Protein AF-A0A1T5AVV0-F1 (afdb_monomer_lite)

Organism: NCBI:txid241145

Secondary structure (DSSP, 8-state):
-----PPPPHHHHHHHHHHHHHHHHHHHHTT-HHHHHHHHHHHHHHHHHHHHHHHHH--

pLDDT: mean 88.28, std 12.12, range [49.81, 96.62]

Radius of gyration: 14.34 Å; chains: 1; bounding box: 33×31×36 Å

Structure (mmCIF, N/CA/C/O backbone):
data_AF-A0A1T5AVV0-F1
#
_entry.id   AF-A0A1T5AVV0-F1
#
loop_
_atom_site.group_PDB
_atom_site.id
_atom_site.type_symbol
_atom_site.label_atom_id
_atom_site.label_alt_id
_atom_site.label_comp_id
_atom_site.label_asym_id
_atom_site.label_entity_id
_atom_site.label_seq_id
_atom_site.pdbx_PDB_ins_code
_atom_site.Cartn_x
_atom_site.Cartn_y
_atom_site.Cartn_z
_atom_site.occupancy
_atom_site.B_iso_or_equiv
_atom_site.auth_seq_id
_atom_site.auth_comp_id
_atom_site.auth_asym_id
_atom_site.auth_atom_id
_atom_site.pdbx_PDB_model_num
ATOM 1 N N . MET A 1 1 ? -17.074 -24.287 4.398 1.00 49.81 1 MET A N 1
ATOM 2 C CA . MET A 1 1 ? -17.979 -23.617 5.358 1.00 49.81 1 MET A CA 1
ATOM 3 C C . MET A 1 1 ? -17.850 -22.103 5.173 1.00 49.81 1 MET A C 1
ATOM 5 O O . MET A 1 1 ? -17.060 -21.465 5.850 1.00 49.81 1 MET A O 1
ATOM 9 N N . PHE A 1 2 ? -18.531 -21.543 4.164 1.00 60.88 2 PHE A N 1
ATOM 10 C CA . PHE A 1 2 ? -18.462 -20.120 3.790 1.00 60.88 2 PHE A CA 1
ATOM 11 C C . PHE A 1 2 ? -19.635 -19.376 4.436 1.00 60.88 2 PHE A C 1
ATOM 13 O O . PHE A 1 2 ? -20.711 -19.282 3.858 1.00 60.88 2 PHE A O 1
ATOM 20 N N . GLY A 1 3 ? -19.440 -18.917 5.672 1.00 65.56 3 GLY A N 1
ATOM 21 C CA . GLY A 1 3 ? -20.504 -18.326 6.490 1.00 65.56 3 GLY A CA 1
ATOM 22 C C . GLY A 1 3 ? -20.171 -16.969 7.105 1.00 65.56 3 GLY A C 1
ATOM 23 O O . GLY A 1 3 ? -20.751 -16.629 8.126 1.00 65.56 3 GLY A O 1
ATOM 24 N N . LEU A 1 4 ? -19.225 -16.200 6.554 1.00 61.44 4 LEU A N 1
ATOM 25 C CA . LEU A 1 4 ? -18.773 -14.945 7.172 1.00 61.44 4 LEU A CA 1
ATOM 26 C C . LEU A 1 4 ? -18.546 -13.827 6.147 1.00 61.44 4 LEU A C 1
ATOM 28 O O . LEU A 1 4 ? -17.485 -13.211 6.112 1.00 61.44 4 LEU A O 1
ATOM 32 N N . PHE A 1 5 ? -19.561 -13.495 5.345 1.00 62.59 5 PHE A N 1
ATOM 33 C CA . PHE A 1 5 ? -19.599 -12.192 4.666 1.00 62.59 5 PHE A CA 1
ATOM 34 C C . PHE A 1 5 ? -19.913 -11.081 5.684 1.00 62.59 5 PHE A C 1
ATOM 36 O O . PHE A 1 5 ? -20.929 -10.393 5.599 1.00 62.59 5 PHE A O 1
ATOM 43 N N . LYS A 1 6 ? -19.031 -10.892 6.673 1.00 62.59 6 LYS A N 1
ATOM 44 C CA . LYS A 1 6 ? -18.944 -9.607 7.366 1.00 62.59 6 LYS A CA 1
ATOM 45 C C . LYS A 1 6 ? -18.464 -8.603 6.321 1.00 62.59 6 LYS A C 1
ATOM 47 O O . LYS A 1 6 ? -17.509 -8.871 5.591 1.00 62.59 6 LYS A O 1
ATOM 52 N N . LYS A 1 7 ? -19.165 -7.473 6.184 1.00 65.25 7 LYS A N 1
ATOM 53 C CA . LYS A 1 7 ? -18.679 -6.368 5.348 1.00 65.25 7 LYS A CA 1
ATOM 54 C C . LYS A 1 7 ? -17.262 -6.061 5.816 1.00 65.25 7 LYS A C 1
ATOM 56 O O . LYS A 1 7 ? -17.087 -5.779 6.998 1.00 65.25 7 LYS A O 1
ATOM 61 N N . LYS A 1 8 ? -16.287 -6.140 4.903 1.00 66.62 8 LYS A N 1
ATOM 62 C CA . LYS A 1 8 ? -14.903 -5.810 5.242 1.00 66.62 8 LYS A CA 1
ATOM 63 C C . LYS A 1 8 ? -14.873 -4.449 5.915 1.00 66.62 8 LYS A C 1
ATOM 65 O O . LYS A 1 8 ? -15.466 -3.501 5.371 1.00 66.62 8 LYS A O 1
ATOM 70 N N . SER A 1 9 ? -14.227 -4.377 7.074 1.00 82.75 9 SER A N 1
ATOM 71 C CA . SER A 1 9 ? -14.058 -3.112 7.783 1.00 82.75 9 SER A CA 1
ATOM 72 C C . SER A 1 9 ? -13.307 -2.128 6.883 1.00 82.75 9 SER A C 1
ATOM 74 O O . SER A 1 9 ? -12.654 -2.506 5.901 1.00 82.75 9 SER A O 1
ATOM 76 N N . LYS A 1 10 ? -13.439 -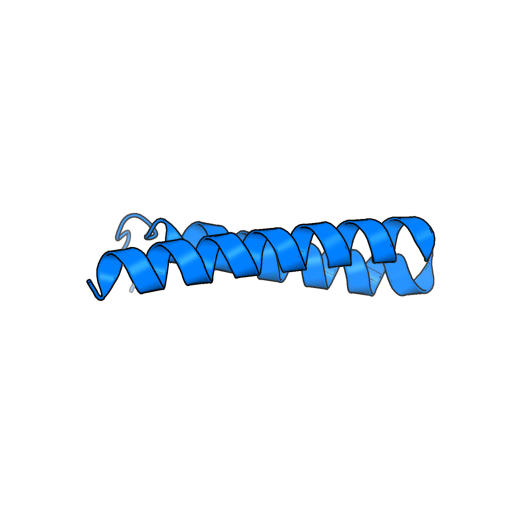0.831 7.164 1.00 84.94 10 LYS A N 1
ATOM 77 C CA . LYS A 1 10 ? -12.754 0.200 6.373 1.00 84.94 10 LYS A CA 1
ATOM 78 C C . LYS A 1 10 ? -11.235 -0.035 6.385 1.00 84.94 10 LYS A C 1
ATOM 80 O O . LYS A 1 10 ? -10.607 0.056 5.333 1.00 84.94 10 LYS A O 1
ATOM 85 N N . VAL A 1 11 ? -10.708 -0.466 7.533 1.00 88.69 11 VAL A N 1
ATOM 86 C CA . VAL A 1 11 ? -9.326 -0.920 7.731 1.00 88.69 11 VAL A CA 1
ATOM 87 C C . VAL A 1 11 ? -8.992 -2.132 6.857 1.00 88.69 11 VAL A C 1
ATOM 89 O O . VAL A 1 11 ? -8.055 -2.056 6.071 1.00 88.69 11 VAL A O 1
ATOM 92 N N . GLU A 1 12 ? -9.786 -3.209 6.882 1.00 89.38 12 GLU A N 1
ATOM 93 C CA . GLU A 1 12 ? -9.519 -4.408 6.065 1.00 89.38 12 GLU A CA 1
ATOM 94 C C . GLU A 1 12 ? -9.480 -4.105 4.560 1.00 89.38 12 GLU A C 1
ATOM 96 O O . GLU A 1 12 ? -8.707 -4.705 3.810 1.00 89.38 12 GLU A O 1
ATOM 101 N N . LYS A 1 13 ? -10.316 -3.176 4.080 1.00 90.69 13 LYS A N 1
ATOM 102 C CA . LYS A 1 13 ? -10.281 -2.749 2.671 1.00 90.69 13 LYS A CA 1
ATOM 103 C C . LYS A 1 13 ? -8.969 -2.046 2.328 1.00 90.69 13 LYS A C 1
ATOM 105 O O . LYS A 1 13 ? -8.418 -2.296 1.255 1.00 90.69 13 LYS A O 1
ATOM 110 N N . LEU A 1 14 ? -8.481 -1.186 3.219 1.00 93.12 14 LEU A N 1
ATOM 111 C CA . LEU A 1 14 ? -7.206 -0.495 3.046 1.00 93.12 14 LEU A CA 1
ATOM 112 C C . LEU A 1 14 ? -6.026 -1.461 3.170 1.00 93.12 14 LEU A C 1
ATOM 114 O O . LEU A 1 14 ? -5.124 -1.399 2.346 1.00 93.12 14 LEU A O 1
ATOM 118 N N . GLU A 1 15 ? -6.063 -2.421 4.093 1.00 91.50 15 GLU A N 1
ATOM 119 C CA . GLU A 1 15 ? -5.016 -3.443 4.234 1.00 91.50 15 GLU A CA 1
ATOM 120 C C . GLU A 1 15 ? -4.901 -4.327 2.983 1.00 91.50 15 GLU A C 1
ATOM 122 O O . GLU A 1 15 ? -3.799 -4.638 2.527 1.00 91.50 15 GLU A O 1
ATOM 127 N N . VAL A 1 16 ? -6.033 -4.696 2.373 1.00 94.12 16 VAL A N 1
ATOM 128 C CA . VAL A 1 16 ? -6.040 -5.412 1.086 1.00 94.12 16 VAL A CA 1
ATOM 129 C C . VAL A 1 16 ? -5.435 -4.550 -0.024 1.00 94.12 16 VAL A C 1
ATOM 131 O O . VAL A 1 16 ? -4.651 -5.056 -0.827 1.00 94.12 16 VAL A O 1
ATOM 134 N N . LYS A 1 17 ? -5.769 -3.254 -0.069 1.00 94.31 17 LYS A N 1
ATOM 135 C CA . LYS A 1 17 ? -5.197 -2.316 -1.046 1.00 94.31 17 LYS A CA 1
ATOM 136 C C . LYS A 1 17 ? -3.687 -2.162 -0.852 1.00 94.31 17 LYS A C 1
ATOM 138 O O . LYS A 1 17 ? -2.951 -2.234 -1.829 1.00 94.31 17 LYS A O 1
ATOM 143 N N . TYR A 1 18 ? -3.234 -2.014 0.389 1.00 95.88 18 TYR A N 1
ATOM 144 C CA . TYR A 1 18 ? -1.824 -1.925 0.753 1.00 95.88 18 TYR A CA 1
ATOM 145 C C . TYR A 1 18 ? -1.036 -3.146 0.270 1.00 95.88 18 TYR A C 1
ATOM 147 O O . TYR A 1 18 ? -0.049 -2.998 -0.446 1.00 95.88 18 TYR A O 1
ATOM 155 N N . LYS A 1 19 ? -1.519 -4.359 0.575 1.00 95.44 19 LYS A N 1
ATOM 156 C CA . LYS A 1 19 ? -0.880 -5.603 0.117 1.00 95.44 19 LYS A CA 1
ATOM 157 C C . LYS A 1 19 ? -0.773 -5.673 -1.4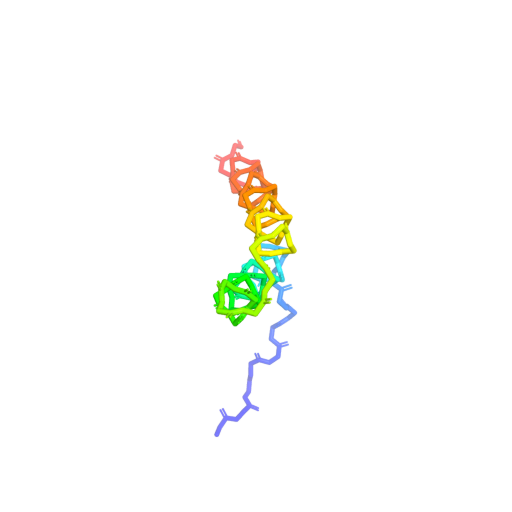02 1.00 95.44 19 LYS A C 1
ATOM 159 O O . LYS A 1 19 ? 0.274 -6.046 -1.918 1.00 95.44 19 LYS A O 1
ATOM 164 N N . LYS A 1 20 ? -1.835 -5.277 -2.108 1.00 96.44 20 LYS A N 1
ATOM 165 C CA . LYS A 1 20 ? -1.843 -5.264 -3.572 1.00 96.44 20 LYS A CA 1
ATOM 166 C C . LYS A 1 20 ? -0.818 -4.276 -4.142 1.00 96.44 20 LYS A C 1
ATOM 168 O O . LYS A 1 20 ? -0.095 -4.627 -5.063 1.00 96.44 20 LYS A O 1
ATOM 173 N N . LEU A 1 21 ? -0.714 -3.079 -3.563 1.00 96.44 21 LEU A N 1
ATOM 174 C CA . LEU A 1 21 ? 0.275 -2.077 -3.974 1.00 96.44 21 LEU A CA 1
ATOM 175 C C . LEU A 1 21 ? 1.714 -2.546 -3.735 1.00 96.44 21 LEU A C 1
ATOM 177 O O . LEU A 1 21 ? 2.566 -2.314 -4.586 1.00 96.44 21 LEU A O 1
ATOM 181 N N . LEU A 1 22 ? 1.983 -3.240 -2.626 1.00 95.38 22 LEU A N 1
ATOM 182 C CA . LEU A 1 22 ? 3.299 -3.833 -2.367 1.00 95.38 22 LEU A CA 1
ATOM 183 C C . LEU A 1 22 ? 3.655 -4.929 -3.373 1.00 95.38 22 LEU A C 1
ATOM 185 O O . LEU A 1 22 ? 4.793 -4.994 -3.833 1.00 95.38 22 LEU A O 1
ATOM 189 N N . GLU A 1 23 ? 2.697 -5.790 -3.713 1.00 95.94 23 GLU A N 1
ATOM 190 C CA . GLU A 1 23 ? 2.907 -6.850 -4.699 1.00 95.94 23 GLU A CA 1
ATOM 191 C C . GLU A 1 23 ? 3.177 -6.260 -6.090 1.00 95.94 23 GLU A C 1
ATOM 193 O O . GLU A 1 23 ? 4.133 -6.657 -6.756 1.00 95.94 23 GLU A O 1
ATOM 198 N N . GLU A 1 24 ? 2.400 -5.250 -6.491 1.00 95.19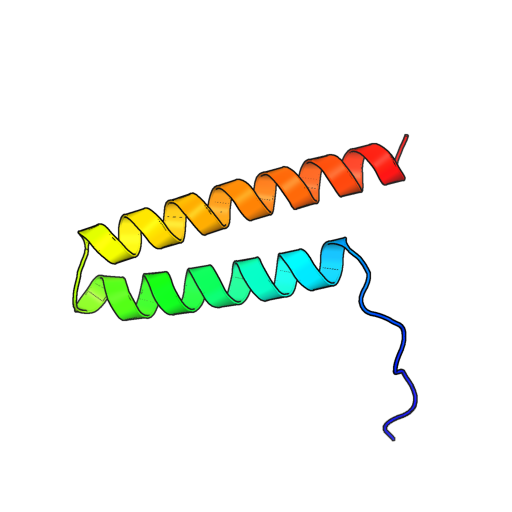 24 GLU A N 1
ATOM 199 C CA . GLU A 1 24 ? 2.616 -4.502 -7.732 1.00 95.19 24 GLU A CA 1
ATOM 200 C C . GLU A 1 24 ? 3.976 -3.791 -7.736 1.00 95.19 24 GLU A C 1
ATOM 202 O O . GLU A 1 24 ? 4.708 -3.888 -8.720 1.00 95.19 24 GLU A O 1
ATOM 207 N N . ALA A 1 25 ? 4.360 -3.132 -6.639 1.00 96.25 25 ALA A N 1
ATOM 208 C CA . ALA A 1 25 ? 5.671 -2.503 -6.502 1.00 96.25 25 ALA A CA 1
ATOM 209 C C . ALA A 1 25 ? 6.802 -3.529 -6.643 1.00 96.25 25 ALA A C 1
ATOM 211 O O . ALA A 1 25 ? 7.747 -3.312 -7.395 1.00 96.25 25 ALA A O 1
ATOM 212 N N . HIS A 1 26 ? 6.684 -4.684 -5.985 1.00 94.94 26 HIS A N 1
ATOM 213 C CA . HIS A 1 26 ? 7.679 -5.748 -6.074 1.00 94.94 26 HIS A CA 1
ATOM 214 C C . HIS A 1 26 ? 7.803 -6.295 -7.502 1.00 94.94 26 HIS A C 1
ATOM 216 O O . HIS A 1 26 ? 8.914 -6.434 -8.013 1.00 94.94 26 HIS A O 1
ATOM 222 N N . GLN A 1 27 ? 6.685 -6.542 -8.187 1.00 95.62 27 GLN A N 1
ATOM 223 C CA . GLN A 1 27 ? 6.700 -6.955 -9.594 1.00 95.62 27 GLN A CA 1
ATOM 224 C C . GLN A 1 27 ? 7.348 -5.885 -10.487 1.00 95.62 27 GLN A C 1
ATOM 226 O O . GLN A 1 27 ? 8.206 -6.194 -11.320 1.00 95.62 27 GLN A O 1
ATOM 231 N N . LEU A 1 28 ? 7.003 -4.615 -10.271 1.00 95.69 28 LEU A N 1
ATOM 232 C CA . LEU A 1 28 ? 7.555 -3.483 -11.012 1.00 95.69 28 LEU A CA 1
ATOM 233 C C . LEU A 1 28 ? 9.024 -3.219 -10.683 1.00 95.69 28 LEU A C 1
ATOM 235 O O . LEU A 1 28 ? 9.735 -2.724 -11.545 1.00 95.69 28 LEU A O 1
ATOM 239 N N . SER A 1 29 ? 9.528 -3.599 -9.509 1.00 91.81 29 SER A N 1
ATOM 240 C CA . SER A 1 29 ? 10.936 -3.386 -9.140 1.00 91.81 29 SER A CA 1
ATOM 241 C C . SER A 1 29 ? 11.911 -4.049 -10.122 1.00 91.81 29 SER A C 1
ATOM 243 O O . SER A 1 29 ? 13.014 -3.550 -10.340 1.00 91.81 29 SER A O 1
ATOM 245 N N . THR A 1 30 ? 11.469 -5.126 -10.779 1.00 93.69 30 THR A N 1
ATOM 246 C CA . THR A 1 30 ? 12.252 -5.872 -11.773 1.00 93.69 30 THR A CA 1
ATOM 247 C C . THR A 1 30 ? 12.179 -5.285 -13.185 1.00 93.69 30 THR A C 1
ATOM 249 O O . THR A 1 30 ? 13.051 -5.557 -14.005 1.00 93.69 30 THR A O 1
ATOM 252 N N . THR A 1 31 ? 11.156 -4.479 -13.486 1.00 94.50 31 THR A N 1
ATOM 253 C CA . THR A 1 31 ? 10.849 -4.017 -14.854 1.00 94.50 31 THR A CA 1
ATOM 254 C C . THR A 1 31 ? 10.861 -2.498 -15.001 1.00 94.50 31 THR A C 1
ATOM 256 O O . THR A 1 31 ? 11.285 -1.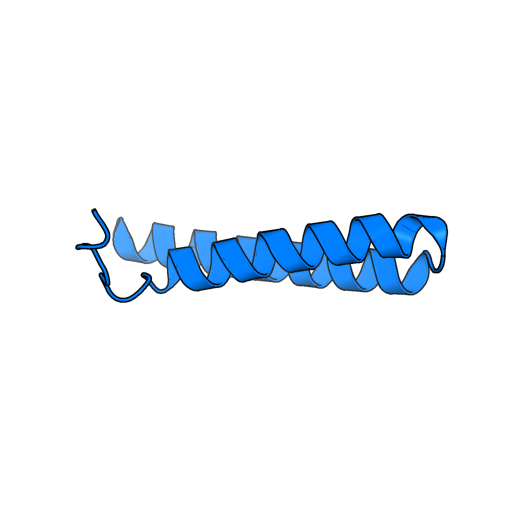974 -16.028 1.00 94.50 31 THR A O 1
ATOM 259 N N . ASN A 1 32 ? 10.396 -1.767 -13.992 1.00 95.31 32 ASN A N 1
ATOM 260 C CA . ASN A 1 32 ? 10.297 -0.318 -13.971 1.00 95.31 32 ASN A CA 1
ATOM 261 C C . ASN A 1 32 ? 10.415 0.226 -12.538 1.00 95.31 32 ASN A C 1
ATOM 263 O O . ASN A 1 32 ? 9.436 0.322 -11.793 1.00 95.31 32 ASN A O 1
ATOM 267 N N . ARG A 1 33 ? 11.632 0.651 -12.191 1.00 93.81 33 ARG A N 1
ATOM 268 C CA . ARG A 1 33 ? 11.959 1.209 -10.877 1.00 93.81 33 ARG A CA 1
ATOM 269 C C . ARG A 1 33 ? 11.134 2.450 -10.527 1.00 93.81 33 ARG A C 1
ATOM 271 O O . ARG A 1 33 ? 10.630 2.529 -9.418 1.00 93.81 33 ARG A O 1
ATOM 278 N N . SER A 1 34 ? 10.929 3.371 -11.467 1.00 95.56 34 SER A N 1
ATOM 279 C CA . SER A 1 34 ? 10.150 4.590 -11.209 1.00 95.56 34 SER A CA 1
ATOM 280 C C . SER A 1 34 ? 8.703 4.273 -10.828 1.00 95.56 34 SER A C 1
ATOM 282 O O . SER A 1 34 ? 8.198 4.793 -9.839 1.00 95.56 34 SER A O 1
ATOM 284 N N . LYS A 1 35 ? 8.056 3.350 -11.552 1.00 95.12 35 LYS A N 1
ATOM 285 C CA . LYS A 1 35 ? 6.694 2.905 -11.213 1.00 95.12 35 LYS A CA 1
ATOM 286 C C . LYS A 1 35 ? 6.646 2.108 -9.909 1.00 95.12 35 LYS A C 1
ATOM 288 O O . LYS A 1 35 ? 5.659 2.188 -9.186 1.00 95.12 35 LYS A O 1
ATOM 293 N N . SER A 1 36 ? 7.692 1.340 -9.602 1.00 95.62 36 SER A N 1
ATOM 294 C CA . SER A 1 36 ? 7.827 0.672 -8.302 1.00 95.62 36 SER A CA 1
ATOM 295 C C . SER A 1 36 ? 7.855 1.690 -7.161 1.00 95.62 36 SER A C 1
ATOM 297 O O . SER A 1 36 ? 7.130 1.524 -6.182 1.00 95.62 36 SER A O 1
ATOM 299 N N . ASP A 1 37 ? 8.645 2.756 -7.300 1.00 95.44 37 ASP A N 1
ATOM 300 C CA . ASP A 1 37 ? 8.767 3.806 -6.284 1.00 95.44 37 ASP A CA 1
ATOM 301 C C . ASP A 1 37 ? 7.432 4.551 -6.084 1.00 95.44 37 ASP A C 1
ATOM 303 O O . ASP A 1 37 ? 7.020 4.785 -4.946 1.00 95.44 37 ASP A O 1
ATOM 307 N N . GLU A 1 38 ? 6.694 4.830 -7.164 1.00 96.38 38 GLU A N 1
ATOM 308 C CA . GLU A 1 38 ? 5.331 5.385 -7.093 1.00 96.38 38 GLU A CA 1
ATOM 309 C C . GLU A 1 38 ? 4.374 4.470 -6.313 1.00 96.38 38 GLU A C 1
ATOM 311 O O . GLU A 1 38 ? 3.652 4.927 -5.425 1.00 96.38 38 GLU A O 1
ATOM 316 N N . LYS A 1 39 ? 4.391 3.159 -6.588 1.00 96.56 39 LYS A N 1
ATOM 317 C CA . LYS A 1 39 ? 3.529 2.190 -5.892 1.00 96.56 39 LYS A CA 1
ATOM 318 C C . LYS A 1 39 ? 3.901 2.011 -4.425 1.00 96.56 39 LYS A C 1
ATOM 320 O O . LYS A 1 39 ? 3.007 1.893 -3.586 1.00 96.56 39 LYS A O 1
ATOM 325 N N . MET A 1 40 ? 5.190 2.062 -4.100 1.00 95.56 40 MET A N 1
ATOM 326 C CA . MET A 1 40 ? 5.658 2.106 -2.713 1.00 95.56 40 MET A CA 1
ATOM 327 C C . MET A 1 40 ? 5.175 3.369 -1.993 1.00 95.56 40 MET A C 1
ATOM 329 O O . MET A 1 40 ? 4.762 3.296 -0.835 1.00 95.56 40 MET A O 1
ATOM 333 N N . TYR A 1 41 ? 5.185 4.525 -2.658 1.00 96.31 41 TYR A N 1
ATOM 334 C CA . TYR A 1 41 ? 4.646 5.760 -2.090 1.00 96.31 41 TYR A CA 1
ATOM 335 C C . TYR A 1 41 ? 3.138 5.646 -1.823 1.00 96.31 41 TYR A C 1
ATOM 337 O O . TYR A 1 41 ? 2.697 5.898 -0.702 1.00 96.31 41 TYR A O 1
ATOM 345 N N . GLU A 1 42 ? 2.356 5.164 -2.796 1.00 95.38 42 GLU A N 1
ATOM 346 C CA . GLU A 1 42 ? 0.920 4.905 -2.611 1.00 95.38 42 GLU A CA 1
ATOM 347 C C . GLU A 1 42 ? 0.655 3.945 -1.437 1.00 95.38 42 GLU A C 1
ATOM 349 O O . GLU A 1 42 ? -0.280 4.152 -0.662 1.00 95.38 42 GLU A O 1
ATOM 354 N N . ALA A 1 43 ? 1.476 2.901 -1.281 1.00 96.00 43 ALA A N 1
ATOM 355 C CA . ALA A 1 43 ? 1.355 1.944 -0.186 1.00 96.00 43 ALA A CA 1
ATOM 356 C C . ALA A 1 43 ? 1.580 2.618 1.182 1.00 96.00 43 ALA A C 1
ATOM 358 O O . ALA A 1 43 ? 0.795 2.406 2.107 1.00 96.00 43 ALA A O 1
ATOM 359 N N . ASN A 1 44 ? 2.592 3.480 1.298 1.00 95.69 44 ASN A N 1
ATOM 360 C CA . ASN A 1 44 ? 2.854 4.240 2.523 1.00 95.69 44 ASN A CA 1
ATOM 361 C C . ASN A 1 44 ? 1.699 5.187 2.884 1.00 95.69 44 ASN A C 1
ATOM 363 O O . ASN A 1 44 ? 1.322 5.280 4.051 1.00 95.69 44 ASN A O 1
ATOM 367 N N . GLU A 1 45 ? 1.096 5.850 1.897 1.00 96.62 45 GLU A N 1
ATOM 368 C CA . GLU A 1 45 ? -0.069 6.714 2.126 1.00 96.62 45 GLU A CA 1
ATOM 369 C C . GLU A 1 45 ? -1.290 5.917 2.613 1.00 96.62 45 GLU A C 1
ATOM 371 O O . GLU A 1 45 ? -2.018 6.363 3.500 1.00 96.62 45 GLU A O 1
ATOM 376 N N . VAL A 1 46 ? -1.499 4.701 2.095 1.00 95.69 46 VAL A N 1
ATOM 377 C CA . VAL A 1 46 ? -2.554 3.800 2.593 1.00 95.69 46 VAL A CA 1
ATOM 378 C C . VAL A 1 46 ? -2.282 3.366 4.036 1.00 95.69 46 VAL A C 1
ATOM 380 O O . VAL A 1 46 ? -3.220 3.292 4.829 1.00 95.69 46 VAL A O 1
ATOM 383 N N . LEU A 1 47 ? -1.021 3.114 4.390 1.00 93.69 47 LEU A N 1
ATOM 384 C CA . LEU A 1 47 ? -0.607 2.785 5.757 1.00 93.69 47 LEU A CA 1
ATOM 385 C C . LEU A 1 47 ? -0.955 3.913 6.737 1.00 93.69 47 LEU A C 1
ATOM 387 O O . LEU A 1 47 ? -1.594 3.656 7.753 1.00 93.69 47 LEU A O 1
ATOM 391 N N . LYS A 1 48 ? -0.653 5.167 6.377 1.00 95.44 48 LYS A N 1
ATOM 392 C CA . LYS A 1 48 ? -1.038 6.340 7.182 1.00 95.44 48 LYS A CA 1
ATOM 393 C C . LYS A 1 48 ? -2.548 6.423 7.396 1.00 95.44 48 LYS A C 1
ATOM 395 O O . LYS A 1 48 ? -2.992 6.647 8.515 1.00 95.44 48 LYS A O 1
ATOM 400 N N . GLN A 1 49 ? -3.344 6.185 6.350 1.00 93.50 49 GLN A N 1
ATOM 401 C CA . GLN A 1 49 ? -4.808 6.175 6.467 1.00 93.50 49 GLN A CA 1
ATOM 402 C C . GLN A 1 49 ? -5.308 5.067 7.401 1.00 93.50 49 GLN A C 1
ATOM 404 O O . GLN A 1 49 ? -6.289 5.260 8.115 1.00 93.50 49 GLN A O 1
ATOM 409 N N . ILE A 1 50 ? -4.660 3.898 7.396 1.00 93.00 50 ILE A N 1
ATOM 410 C CA . ILE A 1 50 ? -4.985 2.811 8.325 1.00 93.00 50 ILE A CA 1
ATOM 411 C C . ILE A 1 50 ? -4.690 3.242 9.761 1.00 93.00 50 ILE A C 1
ATOM 413 O O . ILE A 1 50 ? -5.547 3.053 10.623 1.00 93.00 50 ILE A O 1
ATOM 417 N N . ASP A 1 51 ? -3.522 3.834 10.006 1.00 92.81 51 ASP A N 1
ATOM 418 C CA . ASP A 1 51 ? -3.115 4.287 11.338 1.00 92.81 51 ASP A CA 1
ATOM 419 C C . ASP A 1 51 ? -4.027 5.400 11.863 1.00 92.81 51 ASP A C 1
ATOM 421 O O . ASP A 1 51 ? -4.428 5.368 13.024 1.00 92.81 51 ASP A O 1
ATOM 425 N N . GLU A 1 52 ? -4.428 6.347 11.013 1.00 93.75 52 GLU A N 1
ATOM 426 C CA . GLU A 1 52 ? -5.401 7.386 11.365 1.00 93.75 52 GLU A CA 1
ATOM 427 C C . GLU A 1 52 ? -6.758 6.794 11.750 1.00 93.75 52 GLU A C 1
ATOM 429 O O . GLU A 1 52 ? -7.346 7.204 12.751 1.00 93.75 52 GLU A O 1
ATOM 434 N N . ILE A 1 53 ? -7.246 5.807 10.990 1.00 90.56 53 ILE A N 1
ATOM 435 C CA . ILE A 1 53 ? -8.514 5.138 11.300 1.00 90.56 53 ILE A CA 1
ATOM 436 C C . ILE A 1 53 ? -8.395 4.369 12.615 1.00 90.56 53 ILE A C 1
ATOM 438 O O . ILE A 1 53 ? -9.250 4.545 13.478 1.00 90.56 53 ILE A O 1
ATOM 442 N N . LYS A 1 54 ? -7.331 3.582 12.807 1.00 88.56 54 LYS A N 1
ATOM 443 C CA . LYS A 1 54 ? -7.101 2.836 14.055 1.00 88.56 54 LYS A CA 1
ATOM 444 C C . LYS A 1 54 ? -7.012 3.775 15.255 1.00 88.56 54 LYS A C 1
ATOM 446 O O . LYS A 1 54 ? -7.708 3.570 16.240 1.00 88.56 54 LYS A O 1
ATOM 451 N N . LYS A 1 55 ? -6.261 4.871 15.128 1.00 91.75 55 LYS A N 1
ATOM 452 C CA . LYS A 1 55 ? -6.160 5.907 16.160 1.00 91.75 55 LYS A CA 1
ATOM 453 C C . LYS A 1 55 ? -7.508 6.564 16.464 1.00 91.75 55 LYS A C 1
ATOM 455 O O . LYS A 1 55 ? -7.759 6.911 17.611 1.00 91.75 55 LYS A O 1
ATOM 460 N N . SER A 1 56 ? -8.362 6.749 15.456 1.00 86.94 56 SER A N 1
ATOM 461 C CA . SER A 1 56 ? -9.717 7.281 15.652 1.00 86.94 56 SER A CA 1
ATOM 462 C C . SER A 1 56 ? -10.695 6.273 16.260 1.00 86.94 56 SER A C 1
ATOM 464 O O . SER A 1 56 ? -11.658 6.689 16.887 1.00 86.94 56 SER A O 1
ATOM 466 N N . GLU A 1 57 ? -10.470 4.970 16.069 1.00 80.56 57 GLU A N 1
ATOM 467 C CA . GLU A 1 57 ? -11.280 3.895 16.661 1.00 80.56 57 GLU A CA 1
ATOM 468 C C . GLU A 1 57 ? -10.883 3.604 18.121 1.00 80.56 57 GLU A C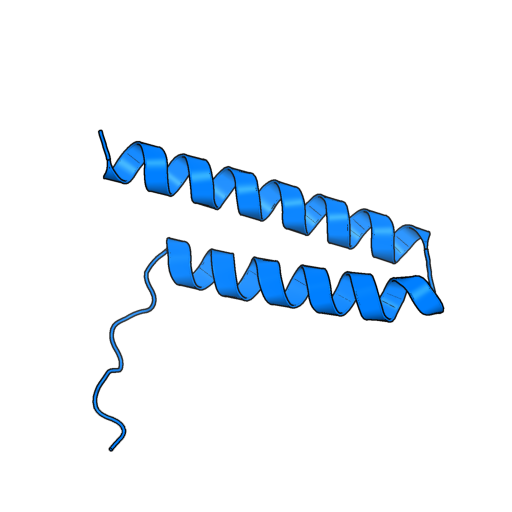 1
ATOM 470 O O . GLU A 1 57 ? -11.698 3.087 18.881 1.00 80.56 57 GLU A O 1
ATOM 475 N N . GLU A 1 58 ? -9.648 3.936 18.512 1.00 74.44 58 GLU A N 1
ATOM 476 C CA . GLU A 1 58 ? -9.118 3.774 19.874 1.00 74.44 58 GLU A CA 1
ATOM 477 C C . GLU A 1 58 ? -9.388 4.976 20.807 1.00 74.44 58 GLU A C 1
ATOM 479 O O . GLU A 1 58 ? -9.181 4.849 22.016 1.00 74.44 58 GLU A O 1
ATOM 484 N N . ALA A 1 59 ? -9.826 6.123 20.269 1.00 60.88 59 ALA A N 1
ATOM 485 C CA . ALA A 1 59 ? -10.105 7.366 21.006 1.00 60.88 59 ALA A CA 1
ATOM 486 C C . ALA A 1 59 ? -11.586 7.509 21.389 1.00 60.88 59 ALA A C 1
ATOM 488 O O . 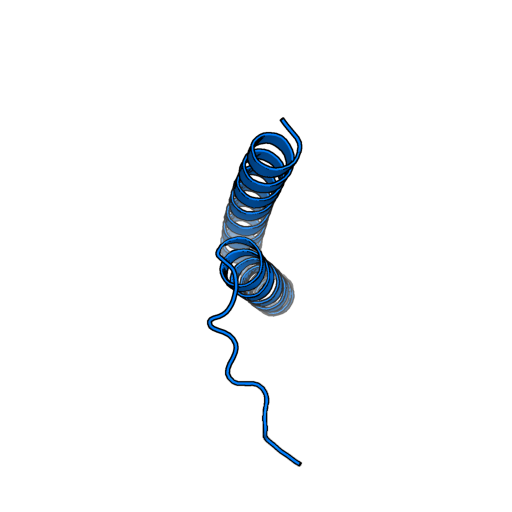ALA A 1 59 ? -11.845 7.962 22.529 1.00 60.88 59 ALA A O 1
#

InterPro domains:
  IPR045493 Protein of unknown function DUF6435 [NF033487] (1-54)
  IPR045493 Protein of unknown function DUF6435 [PF20027] (1-53)

Foldseek 3Di:
DPDDPPPQDPLNVLVVLLVVLQVVLVVCVVPPPVSSVVSVVVSVVSVVVSVVVVVVVVD

Sequence (59 aa):
MFGLFKKKSKVEKLEVKYKKLLEEAHQLSTTNRSKSDEKMYEANEVLKQIDEIKKSEEA